Protein AF-A0A961JSG0-F1 (afdb_monomer_lite)

Secondary structure (DSSP, 8-state):
-PPPPHHHHHH-HHHHHHHHHHHHHHHHHHHHHHHT-TT--GGG-TTGGGHHHHHHHHHSPPPPHHHHHHHHHS--HHHHHHHHS--TT--TTSTT-HHHHHHHHHHHHHHTTT--

Structure (mmCIF, N/CA/C/O backbone):
data_AF-A0A961JSG0-F1
#
_entry.id   AF-A0A961JSG0-F1
#
loop_
_atom_site.group_PDB
_atom_site.id
_atom_site.type_symbol
_atom_site.label_atom_id
_atom_site.label_alt_id
_atom_site.label_comp_id
_atom_site.label_asym_id
_atom_site.label_entity_id
_atom_site.label_seq_id
_atom_site.pdbx_PDB_ins_code
_atom_site.Cartn_x
_atom_site.Cartn_y
_atom_site.Cartn_z
_atom_site.occupancy
_atom_site.B_iso_or_equiv
_atom_site.auth_seq_id
_atom_site.auth_comp_id
_atom_site.auth_asym_id
_atom_site.auth_atom_id
_atom_site.pdbx_PDB_model_num
ATOM 1 N N . MET A 1 1 ? 9.881 -7.928 5.714 1.00 83.94 1 MET A N 1
ATOM 2 C CA . MET A 1 1 ? 8.601 -7.372 6.200 1.00 83.94 1 MET A CA 1
ATOM 3 C C . MET A 1 1 ? 7.614 -8.520 6.386 1.00 83.94 1 MET A C 1
ATOM 5 O O . MET A 1 1 ? 7.602 -9.383 5.517 1.00 83.94 1 MET A O 1
ATOM 9 N N . PRO A 1 2 ? 6.874 -8.618 7.507 1.00 85.75 2 PRO A N 1
ATOM 10 C CA . PRO A 1 2 ? 5.931 -9.719 7.717 1.00 85.75 2 PRO A CA 1
ATOM 11 C C . PRO A 1 2 ? 4.689 -9.570 6.828 1.00 85.75 2 PRO A C 1
ATOM 13 O O . PRO A 1 2 ? 4.228 -8.449 6.605 1.00 85.75 2 PRO A O 1
ATOM 16 N N . GLN A 1 3 ? 4.132 -10.690 6.363 1.00 83.88 3 GLN A N 1
ATOM 17 C CA . GLN A 1 3 ? 2.892 -10.706 5.578 1.00 83.88 3 GLN A CA 1
ATOM 18 C C . GLN A 1 3 ? 1.725 -10.088 6.356 1.00 83.88 3 GLN A C 1
ATOM 20 O O . GLN A 1 3 ? 1.631 -10.245 7.577 1.00 83.88 3 GLN A O 1
ATOM 25 N N . PHE A 1 4 ? 0.862 -9.357 5.648 1.00 89.12 4 PHE A N 1
ATOM 26 C CA . PHE A 1 4 ? -0.362 -8.790 6.203 1.00 89.12 4 PHE A CA 1
ATOM 27 C C . PHE A 1 4 ? -1.539 -9.740 6.014 1.00 89.12 4 PHE A C 1
ATOM 29 O O . PHE A 1 4 ? -1.876 -10.051 4.880 1.00 89.12 4 PHE A O 1
ATOM 36 N N . THR A 1 5 ? -2.203 -10.191 7.073 1.00 90.81 5 THR A N 1
ATOM 37 C CA . THR A 1 5 ? -3.367 -11.078 6.903 1.00 90.81 5 THR A CA 1
ATOM 38 C C . THR A 1 5 ? -4.685 -10.311 6.968 1.00 90.81 5 THR A C 1
ATOM 40 O O . THR A 1 5 ? -4.801 -9.300 7.661 1.00 90.81 5 THR A O 1
ATOM 43 N N . ALA A 1 6 ? -5.722 -10.829 6.306 1.00 89.62 6 ALA A N 1
ATOM 44 C CA . ALA A 1 6 ? -7.077 -10.277 6.404 1.00 89.62 6 ALA A CA 1
ATOM 45 C C . ALA A 1 6 ? -7.602 -10.270 7.855 1.00 89.62 6 ALA A C 1
ATOM 47 O O . ALA A 1 6 ? -8.293 -9.345 8.274 1.00 89.62 6 ALA A O 1
ATOM 48 N N . GLU A 1 7 ? -7.218 -11.263 8.660 1.00 92.19 7 GLU A N 1
ATOM 49 C CA . GLU A 1 7 ? -7.551 -11.317 10.088 1.00 92.19 7 GLU A CA 1
ATOM 50 C C . GLU A 1 7 ? -6.894 -10.183 10.881 1.00 92.19 7 GLU A C 1
ATOM 52 O O . GLU A 1 7 ? -7.519 -9.614 11.775 1.00 92.19 7 GLU A O 1
ATOM 57 N N . GLN A 1 8 ? -5.639 -9.839 10.568 1.00 89.81 8 GLN A N 1
ATOM 58 C CA . GLN A 1 8 ? -4.974 -8.677 11.160 1.00 89.81 8 GLN A CA 1
ATOM 59 C C . GLN A 1 8 ? -5.668 -7.384 10.729 1.00 89.81 8 GLN A C 1
ATOM 61 O O . GLN A 1 8 ? -5.897 -6.518 11.571 1.00 89.81 8 GLN A O 1
ATOM 66 N N . ALA A 1 9 ? -6.047 -7.281 9.452 1.00 91.75 9 ALA A N 1
ATOM 67 C CA . ALA A 1 9 ? -6.753 -6.120 8.923 1.00 91.75 9 ALA A CA 1
ATOM 68 C C . ALA A 1 9 ? -8.106 -5.890 9.618 1.00 91.75 9 ALA A C 1
ATOM 70 O O . ALA A 1 9 ? -8.444 -4.762 9.966 1.00 91.75 9 ALA A O 1
ATOM 71 N N . ALA A 1 10 ? -8.853 -6.964 9.886 1.00 91.88 10 ALA A N 1
ATOM 72 C CA . ALA A 1 10 ? -10.150 -6.891 10.555 1.00 91.88 10 ALA A CA 1
ATOM 73 C C . ALA A 1 10 ? -10.060 -6.473 12.035 1.00 91.88 10 ALA A C 1
ATOM 75 O O . ALA A 1 10 ? -11.009 -5.903 12.571 1.00 91.88 10 ALA A O 1
ATOM 76 N N . ARG A 1 11 ? -8.939 -6.760 12.713 1.00 94.31 11 ARG A N 1
ATOM 77 C CA . ARG A 1 11 ? -8.749 -6.428 14.138 1.00 94.31 11 ARG A CA 1
ATOM 78 C C . ARG A 1 11 ? -8.473 -4.948 14.373 1.00 94.31 11 ARG A C 1
ATOM 80 O O . ARG A 1 11 ? -8.893 -4.424 15.400 1.00 94.31 11 ARG A O 1
ATOM 87 N N . ASP A 1 12 ? -7.774 -4.297 13.449 1.00 94.19 12 ASP A N 1
ATOM 88 C CA . ASP A 1 12 ? -7.482 -2.865 13.517 1.00 94.19 12 ASP A CA 1
ATOM 89 C C . ASP A 1 12 ? -7.648 -2.218 12.133 1.00 94.19 12 ASP A C 1
ATOM 91 O O . ASP A 1 12 ? -6.675 -2.089 11.382 1.00 94.19 12 ASP A O 1
ATOM 95 N N . PRO A 1 13 ? -8.878 -1.799 11.781 1.00 93.81 13 PRO A N 1
ATOM 96 C CA . PRO A 1 13 ? -9.169 -1.225 10.470 1.00 93.81 13 PRO A CA 1
ATOM 97 C C . PRO A 1 13 ? -8.399 0.069 10.173 1.00 93.81 13 PRO A C 1
ATOM 99 O O . PRO A 1 13 ? -8.063 0.335 9.021 1.00 93.81 13 PRO A O 1
ATOM 102 N N . LEU A 1 14 ? -8.085 0.878 11.194 1.00 95.50 14 LEU A N 1
ATOM 103 C CA . LEU A 1 14 ? -7.354 2.134 10.999 1.00 95.50 14 LEU A CA 1
ATOM 104 C C . LEU A 1 14 ? -5.878 1.870 10.702 1.00 95.50 14 LEU A C 1
ATOM 106 O O . LEU A 1 14 ? -5.318 2.474 9.784 1.00 95.50 14 LEU A O 1
ATOM 110 N N . ALA A 1 15 ? -5.251 0.957 11.450 1.00 94.69 15 ALA A N 1
ATOM 111 C CA . ALA A 1 15 ? -3.886 0.527 11.164 1.00 94.69 15 ALA A CA 1
ATOM 112 C C . ALA A 1 15 ? -3.801 -0.228 9.830 1.00 94.69 15 ALA A C 1
ATOM 114 O O . ALA A 1 15 ? -2.824 -0.066 9.095 1.00 94.69 15 ALA A O 1
ATOM 115 N N . ALA A 1 16 ? -4.835 -1.000 9.486 1.00 95.50 16 ALA A N 1
ATOM 116 C CA . ALA A 1 16 ? -4.950 -1.681 8.205 1.00 95.50 16 ALA A CA 1
ATOM 117 C C . ALA A 1 16 ? -4.951 -0.695 7.035 1.00 95.50 16 ALA A C 1
ATOM 119 O O . ALA A 1 16 ? -4.111 -0.803 6.140 1.00 95.50 16 ALA A O 1
ATOM 120 N N . GLU A 1 17 ? -5.836 0.305 7.065 1.00 95.81 17 GLU A N 1
ATOM 121 C CA . GLU A 1 17 ? -5.896 1.329 6.021 1.00 95.81 17 GLU A CA 1
ATOM 122 C C . GLU A 1 17 ? -4.577 2.111 5.943 1.00 95.81 17 GLU A C 1
ATOM 124 O O . GLU A 1 17 ? -4.048 2.338 4.853 1.00 95.81 17 GLU A O 1
ATOM 129 N N . ALA A 1 18 ? -3.986 2.468 7.088 1.00 95.75 18 ALA A N 1
ATOM 130 C CA . ALA A 1 18 ? -2.699 3.158 7.135 1.00 95.75 18 ALA A CA 1
ATOM 131 C C . ALA A 1 18 ? -1.568 2.340 6.487 1.00 95.75 18 ALA A C 1
ATOM 133 O O . ALA A 1 18 ? -0.766 2.879 5.712 1.00 95.75 18 ALA A O 1
ATOM 134 N N . ARG A 1 19 ? -1.509 1.032 6.765 1.00 95.69 19 ARG A N 1
ATOM 135 C CA . ARG A 1 19 ? -0.560 0.109 6.135 1.00 95.69 19 ARG A CA 1
ATOM 136 C C . ARG A 1 19 ? -0.799 0.013 4.630 1.00 95.69 19 ARG A C 1
ATOM 138 O O . ARG A 1 19 ? 0.154 0.155 3.868 1.00 95.69 19 ARG A O 1
ATOM 145 N N . CYS A 1 20 ? -2.047 -0.139 4.199 1.00 95.50 20 CYS A N 1
ATOM 146 C CA . CYS A 1 20 ? -2.392 -0.266 2.786 1.00 95.50 20 CYS A CA 1
ATOM 147 C C . CYS A 1 20 ? -2.121 1.001 1.972 1.00 95.50 20 CYS A C 1
ATOM 149 O O . CYS A 1 20 ? -1.591 0.930 0.864 1.00 95.50 20 CYS A O 1
ATOM 151 N N . ARG A 1 21 ? -2.355 2.184 2.546 1.00 94.88 21 ARG A N 1
ATOM 152 C CA . ARG A 1 21 ? -1.922 3.451 1.937 1.00 94.88 21 ARG A CA 1
ATOM 153 C C . ARG A 1 21 ? -0.398 3.552 1.839 1.00 94.88 21 ARG A C 1
ATOM 155 O O . ARG A 1 21 ? 0.117 4.106 0.868 1.00 94.88 21 ARG A O 1
ATOM 162 N N . SER A 1 22 ? 0.337 2.998 2.805 1.00 95.50 22 SER A N 1
ATOM 163 C CA . SER A 1 22 ? 1.809 2.962 2.776 1.00 95.50 22 SER A CA 1
ATOM 164 C C . SER A 1 22 ? 2.332 2.023 1.687 1.00 95.50 22 SER A C 1
ATOM 166 O O . SER A 1 22 ? 3.249 2.399 0.957 1.00 95.50 22 SER A O 1
ATOM 168 N N . PHE A 1 23 ? 1.712 0.847 1.540 1.00 94.31 23 PHE A N 1
ATOM 169 C CA . PHE A 1 23 ? 1.946 -0.092 0.440 1.00 94.31 23 PHE A CA 1
ATOM 170 C C . PHE A 1 23 ? 1.741 0.593 -0.915 1.00 94.31 23 PHE A C 1
ATOM 172 O O . PHE A 1 23 ? 2.667 0.655 -1.722 1.00 94.31 23 PHE A O 1
ATOM 179 N N . LEU A 1 24 ? 0.577 1.215 -1.121 1.00 93.44 24 LEU A N 1
ATOM 180 C CA . LEU A 1 24 ? 0.255 1.912 -2.365 1.00 93.44 24 LEU A CA 1
ATOM 181 C C . LEU A 1 24 ? 1.225 3.068 -2.657 1.00 93.44 24 LEU A C 1
ATOM 183 O O . LEU A 1 24 ? 1.684 3.237 -3.784 1.00 93.44 24 LEU A O 1
ATOM 187 N N . THR A 1 25 ? 1.614 3.827 -1.629 1.00 93.06 25 THR A N 1
ATOM 188 C CA . THR A 1 25 ? 2.614 4.898 -1.758 1.00 93.06 25 THR A CA 1
ATOM 189 C C . THR A 1 25 ? 3.987 4.356 -2.160 1.00 93.06 25 THR A C 1
ATOM 191 O O . THR A 1 25 ? 4.678 4.975 -2.971 1.00 93.06 25 THR A O 1
ATOM 194 N N . ALA A 1 26 ? 4.404 3.209 -1.616 1.00 92.19 26 ALA A N 1
ATOM 195 C CA . ALA A 1 26 ? 5.661 2.567 -1.990 1.00 92.19 26 ALA A CA 1
ATOM 196 C C . ALA A 1 26 ? 5.643 2.119 -3.460 1.00 92.19 26 ALA A C 1
ATOM 198 O O . ALA A 1 26 ? 6.594 2.402 -4.194 1.00 92.19 26 ALA A O 1
ATOM 199 N N . LEU A 1 27 ? 4.543 1.511 -3.915 1.00 90.12 27 LEU A N 1
ATOM 200 C CA . LEU A 1 27 ? 4.362 1.136 -5.318 1.00 90.12 27 LEU A CA 1
ATOM 201 C C . LEU A 1 27 ? 4.384 2.359 -6.241 1.00 90.12 27 LEU A C 1
ATOM 203 O O . LEU A 1 27 ? 5.113 2.366 -7.231 1.00 90.12 27 LEU A O 1
ATOM 207 N N . TYR A 1 28 ? 3.676 3.432 -5.880 1.00 88.62 28 TYR A N 1
ATOM 208 C CA . TYR A 1 28 ? 3.677 4.678 -6.648 1.00 88.62 28 TYR A CA 1
ATOM 209 C C . TYR A 1 28 ? 5.088 5.272 -6.774 1.00 88.62 28 TYR A C 1
ATOM 211 O O . TYR A 1 28 ? 5.517 5.662 -7.863 1.00 88.62 28 TYR A O 1
ATOM 219 N N . ARG A 1 29 ? 5.861 5.293 -5.677 1.00 88.00 29 ARG A N 1
ATOM 220 C CA . ARG A 1 29 ? 7.267 5.735 -5.703 1.00 88.00 29 ARG A CA 1
ATOM 221 C C . ARG A 1 29 ? 8.120 4.858 -6.615 1.00 88.00 29 ARG A C 1
ATOM 223 O O . ARG A 1 29 ? 8.965 5.387 -7.341 1.00 88.00 29 ARG A O 1
ATOM 230 N N . ARG A 1 30 ? 7.900 3.542 -6.601 1.00 85.88 30 ARG A N 1
ATOM 231 C CA . ARG A 1 30 ? 8.601 2.599 -7.478 1.00 85.88 30 ARG A CA 1
ATOM 232 C C . ARG A 1 30 ? 8.312 2.895 -8.951 1.00 85.88 30 ARG A C 1
ATOM 234 O O . ARG A 1 30 ? 9.261 3.053 -9.712 1.00 85.88 30 ARG A O 1
ATOM 241 N N . ILE A 1 31 ? 7.043 3.061 -9.330 1.00 81.56 31 ILE A N 1
ATOM 242 C CA . ILE A 1 31 ? 6.628 3.408 -10.703 1.00 81.56 31 ILE A CA 1
ATOM 243 C C . ILE A 1 31 ? 7.250 4.731 -11.133 1.00 81.56 31 ILE A C 1
ATOM 245 O O . ILE A 1 31 ? 7.886 4.800 -12.176 1.00 81.56 31 ILE A O 1
ATOM 249 N N . ARG A 1 32 ? 7.153 5.775 -10.302 1.00 81.88 32 ARG A N 1
ATOM 250 C CA . ARG A 1 32 ? 7.774 7.076 -10.593 1.00 81.88 32 ARG A CA 1
ATOM 251 C C . ARG A 1 32 ? 9.277 6.968 -10.826 1.00 81.88 32 ARG A C 1
ATOM 253 O O . ARG A 1 32 ? 9.799 7.627 -11.719 1.00 81.88 32 ARG A O 1
ATOM 260 N N . THR A 1 33 ? 9.958 6.146 -10.032 1.00 80.19 33 THR A N 1
ATOM 261 C CA . THR A 1 33 ? 11.403 5.917 -10.161 1.00 80.19 33 THR A CA 1
ATOM 262 C C . THR A 1 33 ? 11.726 5.166 -11.452 1.00 80.19 33 THR A C 1
ATOM 264 O O . THR A 1 33 ? 12.673 5.528 -12.143 1.00 80.19 33 THR A O 1
ATOM 267 N N . HIS A 1 34 ? 10.920 4.165 -11.811 1.00 75.81 34 HIS A N 1
ATOM 268 C CA . HIS A 1 34 ? 11.024 3.463 -13.089 1.00 75.81 34 HIS A CA 1
ATOM 269 C C . HIS A 1 34 ? 10.821 4.380 -14.287 1.00 75.81 34 HIS A C 1
ATOM 271 O O . HIS A 1 34 ? 11.680 4.429 -15.157 1.00 75.81 34 HIS A O 1
ATOM 277 N N . SER A 1 35 ? 9.722 5.135 -14.317 1.00 74.25 35 SER A N 1
ATOM 278 C CA . SER A 1 35 ? 9.394 6.022 -15.436 1.00 74.25 35 SER A CA 1
ATOM 279 C C . SER A 1 35 ? 10.389 7.174 -15.596 1.00 74.25 35 SER A C 1
ATOM 281 O O . SER A 1 35 ? 10.488 7.751 -16.672 1.00 74.25 35 SER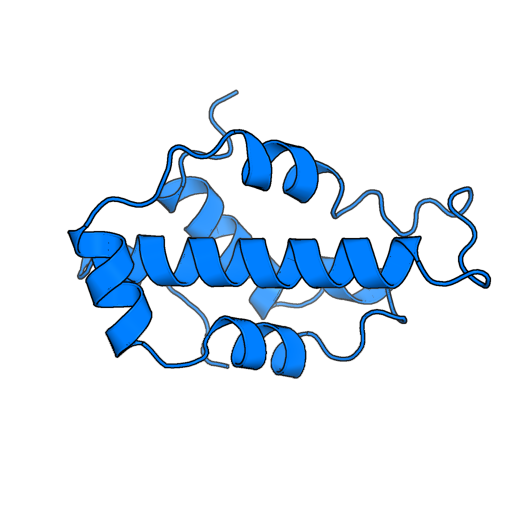 A O 1
ATOM 283 N N . ALA A 1 36 ? 11.120 7.527 -14.536 1.00 76.25 36 ALA A N 1
ATOM 284 C CA . ALA A 1 36 ? 12.190 8.519 -14.588 1.00 76.25 36 ALA A CA 1
ATOM 285 C C . ALA A 1 36 ? 13.537 7.943 -15.068 1.00 76.25 36 ALA A C 1
ATOM 287 O O . ALA A 1 36 ? 14.464 8.716 -15.306 1.00 76.25 36 ALA A O 1
ATOM 288 N N . ASN A 1 37 ? 13.677 6.617 -15.191 1.00 71.06 37 ASN A N 1
ATOM 289 C CA . ASN A 1 37 ? 14.903 5.984 -15.663 1.00 71.06 37 ASN A CA 1
ATOM 290 C C . ASN A 1 37 ? 14.969 6.035 -17.205 1.00 71.06 37 ASN A C 1
ATOM 292 O O . ASN A 1 37 ? 14.183 5.356 -17.858 1.00 71.06 37 ASN A O 1
ATOM 296 N N . PRO A 1 38 ? 15.918 6.771 -17.812 1.00 68.62 38 PRO A N 1
ATOM 297 C CA . PRO A 1 38 ? 16.010 6.903 -19.269 1.00 68.62 38 PRO A CA 1
ATOM 298 C C . PRO A 1 38 ? 16.417 5.608 -19.987 1.00 68.62 38 PRO A C 1
ATOM 300 O O . PRO A 1 38 ? 16.269 5.523 -21.200 1.00 68.62 38 PRO A O 1
ATOM 303 N N . ALA A 1 39 ? 16.936 4.611 -19.262 1.00 69.19 39 ALA A N 1
ATOM 304 C CA . ALA A 1 39 ? 17.248 3.291 -19.811 1.00 69.19 39 ALA A CA 1
ATOM 305 C C . ALA A 1 39 ? 16.024 2.358 -19.882 1.00 69.19 39 ALA A C 1
ATOM 307 O O . ALA A 1 39 ? 16.160 1.207 -20.286 1.00 69.19 39 ALA A O 1
ATOM 308 N N . TRP A 1 40 ? 14.855 2.816 -19.431 1.00 66.75 40 TRP A N 1
ATOM 309 C CA . TRP A 1 40 ? 13.634 2.024 -19.429 1.00 66.75 40 TRP A CA 1
ATOM 310 C C . TRP A 1 40 ? 12.889 2.155 -20.760 1.00 66.75 40 TRP A C 1
ATOM 312 O O . TRP A 1 40 ? 12.584 3.266 -21.196 1.00 66.75 40 TRP A O 1
ATOM 322 N N . ASP A 1 41 ? 12.573 1.012 -21.374 1.00 65.75 41 ASP A N 1
ATOM 323 C CA . ASP A 1 41 ? 11.743 0.935 -22.573 1.00 65.75 41 ASP A CA 1
ATOM 324 C C . ASP A 1 41 ? 10.285 0.593 -22.193 1.00 65.75 41 ASP A C 1
ATOM 326 O O . ASP A 1 41 ? 9.995 -0.540 -21.791 1.00 65.75 41 ASP A O 1
ATOM 330 N N . PRO A 1 42 ? 9.340 1.545 -22.307 1.00 61.66 42 PRO A N 1
ATOM 331 C CA . PRO A 1 42 ? 7.927 1.296 -22.033 1.00 61.66 42 PRO A CA 1
ATOM 332 C C . PRO A 1 42 ? 7.275 0.292 -22.996 1.00 61.66 42 PRO A C 1
ATOM 334 O O . PRO A 1 42 ? 6.214 -0.241 -22.670 1.00 61.66 42 PRO A O 1
ATOM 337 N N . SER A 1 43 ? 7.875 0.019 -24.162 1.00 60.94 43 SER A N 1
ATOM 338 C CA . SER A 1 43 ? 7.332 -0.923 -25.150 1.00 60.94 43 SER A CA 1
ATOM 339 C C . SER A 1 43 ? 7.474 -2.394 -24.743 1.00 60.94 43 SER A C 1
ATOM 341 O O . SER A 1 43 ? 6.762 -3.244 -25.272 1.00 60.94 43 SER A O 1
ATOM 343 N N . GLU A 1 44 ? 8.313 -2.697 -23.748 1.00 64.06 44 GLU A N 1
ATOM 344 C CA . GLU A 1 44 ? 8.522 -4.059 -23.245 1.00 64.06 44 GLU A CA 1
ATOM 345 C C . GLU A 1 44 ? 7.461 -4.515 -22.220 1.00 64.06 44 GLU A C 1
ATOM 347 O O . GLU A 1 44 ? 7.611 -5.566 -21.600 1.00 64.06 44 GLU A O 1
ATOM 352 N N . GLY A 1 45 ? 6.396 -3.735 -21.986 1.00 59.38 45 GLY A N 1
ATOM 353 C CA . GLY A 1 45 ? 5.274 -4.129 -21.114 1.00 59.38 45 GLY A CA 1
ATOM 354 C C . GLY A 1 45 ? 5.623 -4.257 -19.623 1.00 59.38 45 GLY A C 1
ATOM 355 O O . GLY A 1 45 ? 4.781 -4.613 -18.806 1.00 59.38 45 GLY A O 1
ATOM 356 N N . GLN A 1 46 ? 6.849 -3.912 -19.225 1.00 59.94 46 GLN A N 1
ATOM 357 C CA . GLN A 1 46 ? 7.368 -4.170 -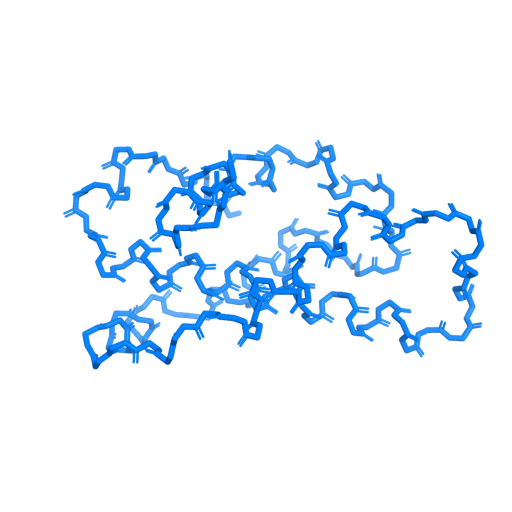17.879 1.00 59.94 46 GLN A CA 1
ATOM 358 C C . GLN A 1 46 ? 6.625 -3.432 -16.742 1.00 59.94 46 GLN A C 1
ATOM 360 O O . GLN A 1 46 ? 6.767 -3.804 -15.580 1.00 59.94 46 GLN A O 1
ATOM 365 N N . ALA A 1 47 ? 5.844 -2.388 -17.048 1.00 59.06 47 ALA A N 1
ATOM 366 C CA . ALA A 1 47 ? 5.048 -1.636 -16.068 1.00 59.06 47 ALA A CA 1
ATOM 367 C C . ALA A 1 47 ? 3.560 -2.025 -16.034 1.00 59.06 47 ALA A C 1
ATOM 369 O O . ALA A 1 47 ? 2.845 -1.567 -15.142 1.00 59.06 47 ALA A O 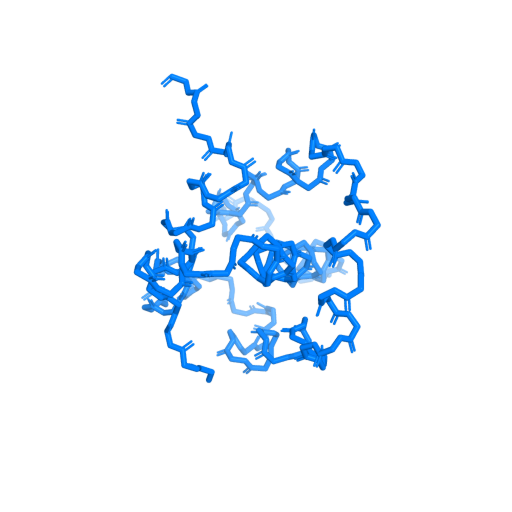1
ATOM 370 N N . GLU A 1 48 ? 3.101 -2.882 -16.952 1.00 63.34 48 GLU A N 1
ATOM 371 C CA . GLU A 1 48 ? 1.701 -3.319 -17.041 1.00 63.34 48 GLU A CA 1
ATOM 372 C C . GLU A 1 48 ? 1.113 -3.782 -15.689 1.00 63.34 48 GLU A C 1
ATOM 374 O O . GLU A 1 48 ? 0.016 -3.338 -15.336 1.00 63.34 48 GLU A O 1
ATOM 379 N N . PRO A 1 49 ? 1.854 -4.531 -14.843 1.00 66.38 49 PRO A N 1
ATOM 380 C CA . PRO A 1 49 ? 1.345 -5.004 -13.553 1.00 66.38 49 PRO A CA 1
ATOM 381 C C . PRO A 1 49 ? 1.107 -3.918 -12.494 1.00 66.38 49 PRO A C 1
ATOM 383 O O . PRO A 1 49 ? 0.500 -4.195 -11.458 1.00 66.38 49 PRO A O 1
ATOM 386 N N . LEU A 1 50 ? 1.616 -2.703 -12.708 1.00 73.38 50 LEU A N 1
ATOM 387 C CA . LEU A 1 50 ? 1.550 -1.597 -11.755 1.00 73.38 50 LEU A CA 1
ATOM 388 C C . LEU A 1 50 ? 0.710 -0.415 -12.259 1.00 73.38 50 LEU A C 1
ATOM 390 O O . LEU A 1 50 ? 0.551 0.559 -11.528 1.00 73.38 50 LEU A O 1
ATOM 394 N N . ASN A 1 51 ? 0.129 -0.492 -13.459 1.00 75.81 51 ASN A N 1
ATOM 395 C CA . ASN A 1 51 ? -0.700 0.584 -14.015 1.00 75.81 51 ASN A CA 1
ATOM 396 C C . ASN A 1 51 ? -1.88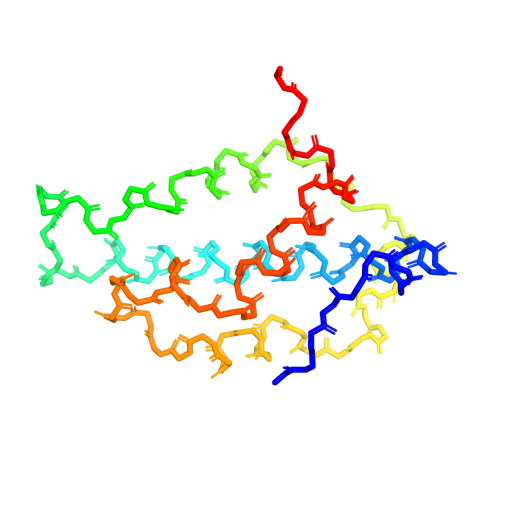1 0.959 -13.100 1.00 75.81 51 ASN A C 1
ATOM 398 O O . ASN A 1 51 ? -2.167 2.143 -12.925 1.00 75.81 51 ASN A O 1
ATOM 402 N N . TRP A 1 52 ? -2.483 -0.034 -12.436 1.00 80.06 52 TRP A N 1
ATOM 403 C CA . TRP A 1 52 ? -3.583 0.151 -11.479 1.00 80.06 52 TRP A CA 1
ATOM 404 C C . TRP A 1 52 ? -3.227 1.085 -10.311 1.00 80.06 52 TRP A C 1
ATOM 406 O O . TRP A 1 52 ? -4.095 1.741 -9.743 1.00 80.06 52 TRP A O 1
ATOM 416 N N . VAL A 1 53 ? -1.945 1.171 -9.941 1.00 84.50 53 VAL A N 1
ATOM 417 C CA . VAL A 1 53 ? -1.482 1.971 -8.798 1.00 84.50 53 VAL A CA 1
ATOM 418 C C . VAL A 1 53 ? -1.694 3.456 -9.051 1.00 84.50 53 VAL A C 1
ATOM 420 O O . VAL A 1 53 ? -1.966 4.191 -8.108 1.00 84.50 53 VAL A O 1
ATOM 423 N N . MET A 1 54 ? -1.548 3.912 -10.298 1.00 80.44 54 MET A N 1
ATOM 424 C CA . MET A 1 54 ? -1.743 5.322 -10.635 1.00 80.44 54 MET A CA 1
ATOM 425 C C . MET A 1 54 ? -3.196 5.733 -10.407 1.00 80.44 54 MET A C 1
ATOM 427 O O . MET A 1 54 ? -3.436 6.738 -9.747 1.00 80.44 54 MET A O 1
ATOM 431 N N . GLU A 1 55 ? -4.139 4.932 -10.893 1.00 80.75 55 GLU A N 1
ATOM 432 C CA . GLU A 1 55 ? -5.577 5.131 -10.694 1.00 80.75 55 GLU A CA 1
ATOM 433 C C . GLU A 1 55 ? -5.930 5.070 -9.201 1.00 80.75 55 GLU A C 1
ATOM 435 O O . GLU A 1 55 ? -6.329 6.071 -8.604 1.00 80.75 55 GLU A O 1
ATOM 440 N N . ALA A 1 56 ? -5.598 3.958 -8.539 1.00 83.62 56 ALA A N 1
ATOM 441 C CA . ALA A 1 56 ? -5.863 3.761 -7.118 1.00 83.62 56 ALA A CA 1
ATOM 442 C C . ALA A 1 56 ? -5.273 4.859 -6.215 1.00 83.62 56 ALA A C 1
ATOM 444 O O . ALA A 1 56 ? -5.888 5.256 -5.227 1.00 83.62 56 ALA A O 1
ATOM 445 N N . TYR A 1 57 ? -4.067 5.356 -6.508 1.00 83.75 57 TYR A N 1
ATOM 446 C CA . TYR A 1 57 ? -3.414 6.361 -5.665 1.00 83.75 57 TYR A CA 1
ATOM 447 C C . TYR A 1 57 ? -4.115 7.721 -5.722 1.00 83.75 57 TYR A C 1
ATOM 449 O O . TYR A 1 57 ? -4.143 8.427 -4.711 1.00 83.75 57 TYR A O 1
ATOM 457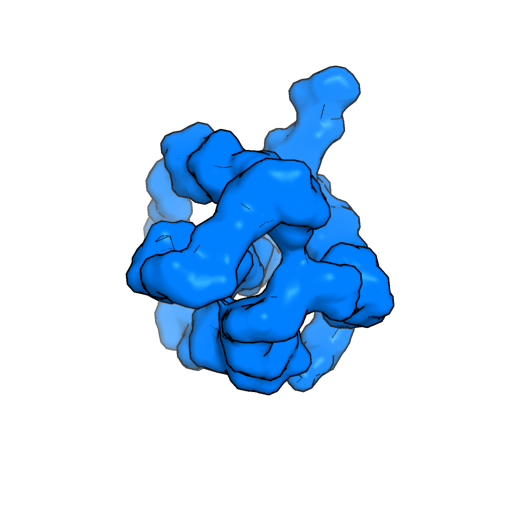 N N . PHE A 1 58 ? -4.664 8.100 -6.880 1.00 82.81 58 PHE A N 1
ATOM 458 C CA . PHE A 1 58 ? -5.330 9.391 -7.057 1.00 82.81 58 PHE A CA 1
ATOM 459 C C . PHE A 1 58 ? -6.833 9.350 -6.763 1.00 82.81 58 PHE A C 1
ATOM 461 O O . PHE A 1 58 ? -7.37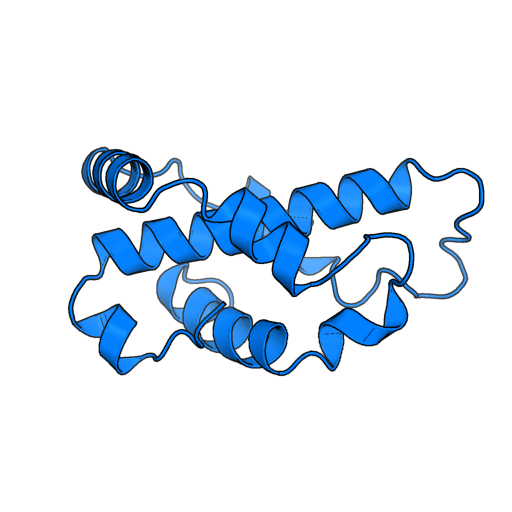4 10.377 -6.354 1.00 82.81 58 PHE A O 1
ATOM 468 N N . ASP A 1 59 ? -7.474 8.188 -6.885 1.00 87.12 59 ASP A N 1
ATOM 469 C CA . ASP A 1 59 ? -8.913 8.043 -6.637 1.00 87.12 59 ASP A CA 1
ATOM 470 C C . ASP A 1 59 ? -9.260 7.845 -5.159 1.00 87.12 59 ASP A C 1
ATOM 472 O O . ASP A 1 59 ? -10.396 8.083 -4.736 1.00 87.12 59 ASP A O 1
ATOM 476 N N . LEU A 1 60 ? -8.286 7.454 -4.332 1.00 87.38 60 LEU A N 1
ATOM 477 C CA . LEU A 1 60 ? -8.531 7.295 -2.906 1.00 87.38 60 LEU A CA 1
ATOM 478 C C . LEU A 1 60 ? -8.846 8.637 -2.233 1.00 87.38 60 LEU A C 1
ATOM 480 O O . LEU A 1 60 ? -8.064 9.590 -2.333 1.00 87.38 60 LEU A O 1
ATOM 484 N N . PRO A 1 61 ? -9.918 8.705 -1.419 1.00 89.06 61 PRO A N 1
ATOM 485 C CA . PRO A 1 61 ? -10.192 9.894 -0.638 1.00 89.06 61 PRO A CA 1
ATOM 486 C C . PRO A 1 61 ? -9.034 10.164 0.336 1.00 89.06 61 PRO A C 1
ATOM 488 O O . PRO A 1 61 ? -8.332 9.229 0.759 1.00 89.06 61 PRO A O 1
ATOM 491 N N . PRO A 1 62 ? -8.836 11.427 0.757 1.00 90.19 62 PRO A N 1
ATOM 492 C CA . PRO A 1 62 ? -7.854 11.756 1.779 1.00 90.19 62 PRO A CA 1
ATOM 493 C C . PRO A 1 62 ? -8.043 10.895 3.033 1.00 90.19 62 PRO A C 1
ATOM 495 O O . PRO A 1 62 ? -9.163 10.709 3.508 1.00 90.19 62 PRO A O 1
ATOM 498 N N . ALA A 1 63 ? -6.939 10.392 3.591 1.00 92.31 63 ALA A N 1
ATOM 499 C CA . ALA A 1 63 ? -6.969 9.590 4.811 1.00 92.31 63 ALA A CA 1
ATOM 500 C C . ALA A 1 63 ? -7.657 10.352 5.951 1.00 92.31 63 ALA A C 1
ATOM 502 O O . ALA A 1 63 ? -7.366 11.533 6.169 1.00 92.31 63 ALA A O 1
ATOM 503 N N . SER A 1 64 ? -8.523 9.680 6.712 1.00 95.06 64 SER A N 1
ATOM 504 C CA . SER A 1 64 ? -9.165 10.270 7.892 1.00 95.06 64 SER A CA 1
ATOM 505 C C . SER A 1 64 ? -8.138 10.628 8.980 1.00 95.06 64 SER A C 1
ATOM 507 O O . SER A 1 64 ? -6.987 10.185 8.952 1.00 95.06 64 SER A O 1
ATOM 509 N N . ALA A 1 65 ? -8.533 11.427 9.977 1.00 95.62 65 ALA A N 1
ATOM 510 C CA . ALA A 1 65 ? -7.632 11.786 11.078 1.00 95.62 65 ALA A CA 1
ATOM 511 C C . ALA A 1 65 ? -7.123 10.557 11.856 1.00 95.62 65 ALA A C 1
ATOM 513 O O . ALA A 1 65 ? -5.945 10.512 12.206 1.00 95.62 65 ALA A O 1
ATOM 514 N N . GLY A 1 66 ? -7.981 9.551 12.064 1.00 96.25 66 GLY A N 1
ATOM 515 C CA . GLY A 1 66 ? -7.605 8.300 12.726 1.00 96.25 66 GLY A CA 1
ATOM 516 C C . GLY A 1 66 ? -6.568 7.507 11.933 1.00 96.25 66 GLY A C 1
ATOM 517 O O . GLY A 1 66 ? -5.579 7.056 12.500 1.00 96.25 66 GLY A O 1
ATOM 518 N N . VAL A 1 67 ? -6.726 7.426 10.609 1.00 95.94 67 VAL A N 1
ATOM 519 C CA . VAL A 1 67 ? -5.772 6.737 9.722 1.00 95.94 67 VAL A CA 1
ATOM 520 C C . VAL A 1 67 ? -4.425 7.455 9.700 1.00 95.94 67 VAL A C 1
ATOM 522 O O . VAL A 1 67 ? -3.381 6.813 9.769 1.00 95.94 67 VAL A O 1
ATOM 525 N N . ARG A 1 68 ? -4.417 8.795 9.667 1.00 94.81 68 ARG A N 1
ATOM 526 C CA . ARG A 1 68 ? -3.168 9.574 9.748 1.00 94.81 68 ARG A CA 1
ATOM 527 C C . ARG A 1 68 ? -2.449 9.375 11.084 1.00 94.81 68 ARG A C 1
ATOM 529 O O . ARG A 1 68 ? -1.225 9.277 11.098 1.00 94.81 68 ARG A O 1
ATOM 536 N N . ALA A 1 69 ? -3.193 9.301 12.187 1.00 95.31 69 ALA A N 1
ATOM 537 C CA . ALA A 1 69 ? -2.625 9.016 13.502 1.00 95.31 69 ALA A CA 1
ATOM 538 C C . ALA A 1 69 ? -2.054 7.590 13.572 1.00 95.31 69 ALA A C 1
ATOM 540 O O . ALA A 1 69 ? -0.924 7.414 14.019 1.00 95.31 69 ALA A O 1
ATOM 541 N N . ALA A 1 70 ? -2.786 6.592 13.065 1.00 94.62 70 ALA A N 1
ATOM 542 C CA . ALA A 1 70 ? -2.308 5.214 12.982 1.00 94.62 70 ALA A CA 1
ATOM 543 C C . ALA A 1 70 ? -1.035 5.108 12.128 1.00 94.62 70 ALA A C 1
ATOM 545 O O . ALA A 1 70 ? -0.058 4.503 12.561 1.00 94.62 70 ALA A O 1
ATOM 546 N N . HIS A 1 71 ? -1.002 5.787 10.975 1.00 93.50 71 HIS A N 1
ATOM 547 C CA . HIS A 1 71 ? 0.174 5.851 10.105 1.00 93.50 71 HIS A CA 1
ATOM 548 C C . HIS A 1 71 ? 1.413 6.385 10.839 1.00 93.50 71 HIS A C 1
ATOM 550 O O . HIS A 1 71 ? 2.488 5.794 10.745 1.00 93.50 71 HIS A O 1
ATOM 556 N N . ALA A 1 72 ? 1.257 7.457 11.621 1.00 92.00 72 ALA A N 1
ATOM 557 C CA . ALA A 1 72 ? 2.349 8.035 12.403 1.00 92.00 72 ALA A CA 1
ATOM 558 C C . ALA A 1 72 ? 2.890 7.082 13.489 1.00 92.00 72 ALA A C 1
ATOM 560 O O . ALA A 1 72 ? 4.073 7.143 13.820 1.00 92.00 72 ALA A O 1
ATOM 561 N N . LEU A 1 73 ? 2.048 6.193 14.027 1.00 91.50 73 LEU A N 1
ATOM 562 C CA . LEU A 1 73 ? 2.434 5.207 15.043 1.00 91.50 73 LEU A CA 1
ATOM 563 C C . LEU A 1 73 ? 3.104 3.960 14.449 1.00 91.50 73 LEU A C 1
ATOM 565 O O . LEU A 1 73 ? 3.889 3.307 15.131 1.00 91.50 73 LEU A O 1
ATOM 569 N N . SER A 1 74 ? 2.823 3.633 13.187 1.00 85.19 74 SER A N 1
ATOM 570 C CA . SER A 1 74 ? 3.350 2.435 12.517 1.00 85.19 74 SER A CA 1
ATOM 571 C C . SER A 1 74 ? 4.809 2.537 12.040 1.00 85.19 74 SER A C 1
ATOM 573 O O . SER A 1 74 ? 5.347 1.556 11.528 1.00 85.19 74 SER A O 1
ATOM 575 N N . GLY A 1 75 ? 5.472 3.684 12.220 1.00 86.50 75 GLY A N 1
ATOM 576 C CA . GLY A 1 75 ? 6.830 3.919 11.716 1.00 86.50 75 GLY A CA 1
ATOM 577 C C . GLY A 1 75 ? 6.882 4.102 10.192 1.00 86.50 75 GLY A C 1
ATOM 578 O O . GLY A 1 75 ? 5.854 4.283 9.539 1.00 86.50 75 GLY A O 1
ATOM 579 N N . ASP A 1 76 ? 8.083 4.072 9.603 1.00 92.81 76 ASP A N 1
ATOM 580 C CA . ASP A 1 76 ? 8.268 4.283 8.156 1.00 92.81 76 ASP A CA 1
ATOM 581 C C . ASP A 1 76 ? 7.967 3.009 7.346 1.00 92.81 76 ASP A C 1
ATOM 583 O O . ASP A 1 76 ? 8.845 2.324 6.814 1.00 92.81 76 ASP A O 1
ATOM 587 N N . MET A 1 77 ? 6.680 2.676 7.265 1.00 94.12 77 MET A N 1
ATOM 588 C CA . MET A 1 77 ? 6.187 1.521 6.510 1.00 94.12 77 MET A CA 1
ATOM 589 C C . MET A 1 77 ? 6.443 1.653 5.006 1.00 94.12 77 MET A C 1
ATOM 591 O O . MET A 1 77 ? 6.621 0.647 4.323 1.00 94.12 77 MET A O 1
ATOM 595 N N . ILE A 1 78 ? 6.503 2.880 4.480 1.00 94.25 78 ILE A N 1
ATOM 596 C CA . ILE A 1 78 ? 6.813 3.124 3.066 1.00 94.25 78 ILE A CA 1
ATOM 597 C C . ILE A 1 78 ? 8.238 2.652 2.772 1.00 94.25 78 ILE A C 1
ATOM 599 O O . ILE A 1 78 ? 8.460 1.919 1.809 1.00 94.25 78 ILE A O 1
ATOM 603 N N . ARG A 1 79 ? 9.202 3.034 3.619 1.00 92.94 79 ARG A N 1
ATOM 604 C CA . ARG A 1 79 ? 10.585 2.557 3.537 1.00 92.94 79 ARG A CA 1
ATOM 605 C C . ARG A 1 79 ? 10.659 1.037 3.671 1.00 92.94 79 ARG A C 1
ATOM 607 O O . ARG A 1 79 ? 11.324 0.408 2.857 1.00 92.94 79 ARG A O 1
ATOM 614 N N . ALA A 1 80 ? 9.937 0.453 4.628 1.00 93.81 80 ALA A N 1
ATOM 615 C CA . ALA A 1 80 ? 9.927 -0.995 4.836 1.00 93.81 80 ALA A CA 1
ATOM 616 C C . ALA A 1 80 ? 9.459 -1.777 3.593 1.00 93.81 80 ALA A C 1
ATOM 618 O O . ALA A 1 80 ? 10.066 -2.792 3.255 1.00 93.81 80 ALA A O 1
ATOM 619 N N . TYR A 1 81 ? 8.429 -1.293 2.889 1.00 93.38 81 TYR A N 1
ATOM 620 C CA . TYR A 1 81 ? 7.984 -1.886 1.623 1.00 93.38 81 TYR A CA 1
ATOM 621 C C . TYR A 1 81 ? 9.008 -1.710 0.502 1.00 93.38 81 TYR A C 1
ATOM 623 O O . TYR A 1 81 ? 9.297 -2.665 -0.213 1.00 93.38 81 TYR A O 1
ATOM 631 N N . LEU A 1 82 ? 9.579 -0.511 0.351 1.00 90.88 82 LEU A N 1
ATOM 632 C CA . LEU A 1 82 ? 10.609 -0.258 -0.663 1.00 90.88 82 LEU A CA 1
ATOM 633 C C . LEU A 1 82 ? 11.841 -1.150 -0.460 1.00 90.88 82 LEU A C 1
ATOM 635 O O . LEU A 1 82 ? 12.365 -1.688 -1.429 1.00 90.88 82 LEU A O 1
ATOM 639 N N . ASP A 1 83 ? 12.273 -1.335 0.788 1.00 91.38 83 ASP A N 1
ATOM 640 C CA . ASP A 1 83 ? 13.395 -2.214 1.117 1.00 91.38 83 ASP A CA 1
ATOM 641 C C . ASP A 1 83 ? 13.026 -3.699 0.893 1.00 91.38 83 ASP A C 1
ATOM 643 O O . ASP A 1 83 ? 13.863 -4.468 0.423 1.00 91.38 83 ASP A O 1
ATOM 647 N N . ALA A 1 84 ? 11.778 -4.111 1.167 1.00 90.94 84 ALA A N 1
ATOM 648 C CA . ALA A 1 84 ? 11.315 -5.489 0.965 1.00 90.94 84 ALA A CA 1
ATOM 649 C C . ALA A 1 84 ? 11.188 -5.878 -0.517 1.00 90.94 84 ALA A C 1
ATOM 651 O O . ALA A 1 84 ? 11.626 -6.955 -0.903 1.00 90.94 84 ALA A O 1
ATOM 652 N N . PHE A 1 85 ? 10.635 -4.993 -1.347 1.00 86.81 85 PHE A N 1
ATOM 653 C CA . PHE A 1 85 ? 10.476 -5.215 -2.789 1.00 86.81 85 PHE A CA 1
ATOM 654 C C . PHE A 1 85 ? 11.772 -5.008 -3.582 1.00 86.81 85 PHE A C 1
ATOM 656 O O . PHE A 1 85 ? 11.803 -5.193 -4.803 1.00 86.81 85 PHE A O 1
ATOM 663 N N . GLY A 1 86 ? 12.837 -4.565 -2.915 1.00 81.69 86 GLY A N 1
ATOM 664 C CA . GLY A 1 86 ? 14.119 -4.292 -3.537 1.00 81.69 86 GLY A CA 1
ATOM 665 C C . GLY A 1 86 ? 14.092 -3.105 -4.512 1.00 81.69 86 GLY A C 1
ATOM 666 O O . GLY A 1 86 ? 13.118 -2.351 -4.598 1.00 81.69 86 GLY A O 1
ATOM 667 N N . PRO A 1 87 ? 15.190 -2.898 -5.255 1.00 75.00 87 PRO A N 1
ATOM 668 C CA . PRO A 1 87 ? 15.349 -1.739 -6.121 1.00 75.00 87 PRO A CA 1
ATOM 669 C C . PRO A 1 87 ? 14.325 -1.731 -7.253 1.00 75.00 87 PRO A C 1
ATOM 671 O O . PRO A 1 87 ? 14.051 -2.771 -7.849 1.00 75.00 87 PRO A O 1
ATOM 674 N N . ALA A 1 88 ? 13.831 -0.529 -7.582 1.00 66.75 88 ALA A N 1
ATOM 675 C CA . ALA A 1 88 ? 12.862 -0.326 -8.651 1.00 66.75 88 ALA A CA 1
ATOM 676 C C . ALA A 1 88 ? 13.330 -1.015 -9.935 1.00 66.75 88 ALA A C 1
ATOM 678 O O . ALA A 1 88 ? 12.656 -1.934 -10.348 1.00 66.75 88 ALA A O 1
ATOM 679 N N . ALA A 1 89 ? 14.529 -0.712 -10.451 1.00 59.88 89 ALA A N 1
ATOM 680 C CA . ALA A 1 89 ? 15.092 -1.147 -11.744 1.00 59.88 89 ALA A CA 1
ATOM 681 C C . ALA A 1 89 ? 14.844 -2.603 -12.230 1.00 59.88 89 ALA A C 1
ATOM 683 O O . ALA A 1 89 ? 14.964 -2.849 -13.424 1.00 59.88 89 ALA A O 1
ATOM 684 N N . PHE A 1 90 ? 14.461 -3.542 -11.364 1.00 61.53 90 PHE A N 1
ATOM 685 C CA . PHE A 1 90 ? 13.959 -4.870 -11.719 1.00 61.53 90 PHE A CA 1
ATOM 686 C C . PHE A 1 90 ? 12.419 -4.884 -11.678 1.00 61.53 90 PHE A C 1
ATOM 688 O O . PHE A 1 90 ? 11.812 -5.182 -10.648 1.00 61.53 90 PHE A O 1
ATOM 695 N N . ALA A 1 91 ? 11.773 -4.521 -12.789 1.00 57.00 91 ALA A N 1
ATOM 696 C CA . ALA A 1 91 ? 10.311 -4.414 -12.864 1.00 57.00 91 ALA A CA 1
ATOM 697 C C . ALA A 1 91 ? 9.604 -5.785 -12.880 1.00 57.00 91 ALA A C 1
ATOM 699 O O . ALA A 1 91 ? 8.554 -5.947 -12.265 1.00 57.00 91 ALA A O 1
ATOM 700 N N . GLY A 1 92 ? 10.206 -6.784 -13.534 1.00 60.62 92 GLY A N 1
ATOM 701 C CA . GLY A 1 92 ? 9.532 -8.047 -13.854 1.00 60.62 92 GLY A CA 1
ATOM 702 C C . GLY A 1 92 ? 9.276 -9.006 -12.688 1.00 60.62 92 GLY A C 1
ATOM 703 O O . GLY A 1 92 ? 8.500 -9.932 -12.859 1.00 60.62 92 GLY A O 1
ATOM 704 N N . ALA A 1 93 ? 9.893 -8.811 -11.517 1.00 69.31 93 ALA A N 1
ATOM 705 C CA . ALA A 1 93 ? 9.799 -9.771 -10.406 1.00 69.31 93 ALA A CA 1
ATOM 706 C C . ALA A 1 93 ? 8.762 -9.398 -9.334 1.00 69.31 93 ALA A C 1
ATOM 708 O O . ALA A 1 93 ? 8.391 -10.239 -8.522 1.00 69.31 93 ALA A O 1
ATOM 709 N N . LEU A 1 94 ? 8.304 -8.141 -9.299 1.00 80.50 94 LEU A N 1
ATOM 710 C CA . LEU A 1 94 ? 7.398 -7.680 -8.245 1.00 80.50 94 LEU A CA 1
ATOM 711 C C . LEU A 1 94 ? 6.017 -8.365 -8.267 1.00 80.50 94 LEU A C 1
ATOM 713 O O . LEU A 1 94 ? 5.526 -8.692 -7.192 1.00 80.50 94 LEU A O 1
ATOM 717 N N . PRO A 1 95 ? 5.382 -8.620 -9.428 1.00 80.50 95 PRO A N 1
ATOM 718 C CA . PRO A 1 95 ? 4.093 -9.317 -9.466 1.00 80.50 95 PRO A CA 1
ATOM 719 C C . PRO A 1 95 ? 4.156 -10.748 -8.927 1.00 80.50 95 PRO A C 1
ATOM 721 O O . PRO A 1 95 ? 3.155 -11.252 -8.422 1.00 80.50 95 PRO A O 1
ATOM 724 N N . ASP A 1 96 ? 5.331 -11.373 -9.008 1.00 82.38 96 ASP A N 1
ATOM 725 C CA . ASP A 1 96 ? 5.600 -12.721 -8.505 1.00 82.38 96 ASP A CA 1
ATOM 726 C C . ASP A 1 96 ? 6.070 -12.721 -7.041 1.00 82.38 96 ASP A C 1
ATOM 728 O O . ASP A 1 96 ? 6.250 -13.784 -6.444 1.00 82.38 96 ASP A O 1
ATOM 732 N N . ASP A 1 97 ? 6.270 -11.544 -6.437 1.00 86.88 97 ASP A N 1
ATOM 733 C CA . ASP A 1 97 ? 6.692 -11.425 -5.046 1.00 86.88 97 ASP A CA 1
ATOM 734 C C . ASP A 1 97 ? 5.544 -11.850 -4.100 1.00 86.88 97 ASP A C 1
ATOM 736 O O . ASP A 1 97 ? 4.453 -11.265 -4.134 1.00 86.88 97 ASP A O 1
ATOM 740 N N . PRO A 1 98 ? 5.755 -12.844 -3.213 1.00 89.88 98 PRO A N 1
ATOM 741 C CA . PRO A 1 98 ? 4.694 -13.339 -2.336 1.00 89.88 98 PRO A CA 1
ATOM 742 C C . PRO A 1 98 ? 4.155 -12.298 -1.347 1.00 89.88 98 PRO A C 1
ATOM 744 O O . PRO A 1 98 ? 2.998 -12.386 -0.935 1.00 89.88 98 PRO A O 1
ATOM 747 N N . LEU A 1 99 ? 4.976 -11.328 -0.927 1.00 92.06 99 LEU A N 1
ATOM 748 C CA . LEU A 1 99 ? 4.525 -10.227 -0.076 1.00 92.06 99 LEU A CA 1
ATOM 749 C C . LEU A 1 99 ? 3.665 -9.257 -0.889 1.00 92.06 99 LEU A C 1
ATOM 751 O O . LEU A 1 99 ? 2.628 -8.830 -0.387 1.00 92.06 99 LEU A O 1
ATOM 755 N N . TYR A 1 100 ? 4.053 -8.940 -2.129 1.00 91.25 100 TYR A N 1
ATOM 756 C CA . TYR A 1 100 ? 3.245 -8.112 -3.026 1.00 91.25 100 TYR A CA 1
ATOM 757 C C . TYR A 1 100 ? 1.872 -8.736 -3.278 1.00 91.25 100 TYR A C 1
ATOM 759 O O . TYR A 1 100 ? 0.865 -8.065 -3.072 1.00 91.25 100 TYR A O 1
ATOM 767 N N . GLN A 1 101 ? 1.815 -10.011 -3.673 1.00 90.69 101 GLN A N 1
ATOM 768 C CA . GLN A 1 101 ? 0.551 -10.690 -3.979 1.00 90.69 101 GLN A CA 1
ATOM 769 C C . GLN A 1 101 ? -0.389 -10.714 -2.771 1.00 90.69 101 GLN A C 1
ATOM 771 O O . GLN A 1 101 ? -1.571 -10.385 -2.888 1.00 90.69 101 GLN A O 1
ATOM 776 N N . ASN A 1 102 ? 0.148 -11.060 -1.599 1.00 93.25 102 ASN A N 1
ATOM 777 C CA . ASN A 1 102 ? -0.618 -11.102 -0.362 1.00 93.25 102 ASN A CA 1
ATOM 778 C C . ASN A 1 102 ? -1.122 -9.711 0.049 1.00 93.25 102 ASN A C 1
ATOM 780 O O . ASN A 1 102 ? -2.318 -9.521 0.270 1.00 93.25 102 ASN A O 1
ATOM 784 N N . ASP A 1 103 ? -0.220 -8.733 0.148 1.00 93.19 103 ASP A N 1
ATOM 785 C CA . ASP A 1 103 ? -0.583 -7.403 0.632 1.00 93.19 103 ASP A CA 1
ATOM 786 C C . ASP A 1 103 ? -1.469 -6.671 -0.388 1.00 93.19 103 ASP A C 1
ATOM 788 O O . ASP A 1 103 ? -2.371 -5.954 0.033 1.00 93.19 103 ASP A O 1
ATOM 792 N N . LYS A 1 104 ? -1.323 -6.920 -1.701 1.00 91.81 104 LYS A N 1
ATOM 793 C CA . LYS A 1 104 ? -2.272 -6.439 -2.717 1.00 91.81 104 LYS A CA 1
ATOM 794 C C . LYS A 1 104 ? -3.674 -6.988 -2.464 1.00 91.81 104 LYS A C 1
ATOM 796 O O . LYS A 1 104 ? -4.601 -6.199 -2.340 1.00 91.81 104 LYS A O 1
ATOM 801 N N . ALA A 1 105 ? -3.829 -8.306 -2.330 1.00 91.44 105 ALA A N 1
ATOM 802 C CA . ALA A 1 105 ? -5.143 -8.925 -2.140 1.00 91.44 105 ALA A CA 1
ATOM 803 C C . ALA A 1 105 ? -5.865 -8.402 -0.885 1.00 91.44 105 ALA A C 1
ATOM 805 O O . ALA A 1 105 ? -7.067 -8.143 -0.912 1.00 91.44 105 ALA A O 1
ATOM 806 N N . VAL A 1 106 ? -5.133 -8.209 0.216 1.00 93.44 106 VAL A N 1
ATOM 807 C CA . VAL A 1 106 ? -5.708 -7.639 1.444 1.00 93.44 106 VAL A CA 1
ATOM 808 C C . VAL A 1 106 ? -6.026 -6.155 1.267 1.00 93.44 106 VAL A C 1
ATOM 810 O O . VAL A 1 106 ? -7.094 -5.699 1.679 1.00 93.44 106 VAL A O 1
ATOM 813 N N . CYS A 1 107 ? -5.120 -5.390 0.659 1.00 93.44 107 CYS A N 1
ATOM 814 C CA . CYS A 1 107 ? -5.278 -3.949 0.535 1.00 93.44 107 CYS A CA 1
ATOM 815 C C . CYS A 1 107 ? -6.315 -3.522 -0.494 1.00 93.44 107 CYS A C 1
ATOM 817 O O . CYS A 1 107 ? -6.939 -2.488 -0.281 1.00 93.44 107 CYS A O 1
ATOM 819 N N . ASP A 1 108 ? -6.559 -4.325 -1.524 1.00 91.75 108 ASP A N 1
ATOM 820 C CA . ASP A 1 108 ? -7.682 -4.152 -2.443 1.00 91.75 108 ASP A CA 1
ATOM 821 C C . ASP A 1 108 ? -9.004 -4.106 -1.653 1.00 91.75 108 ASP A C 1
ATOM 823 O O . ASP A 1 108 ? -9.752 -3.130 -1.721 1.00 91.75 108 ASP A O 1
ATOM 827 N N . GLY A 1 109 ? -9.229 -5.082 -0.765 1.00 89.75 109 GLY A N 1
ATOM 828 C CA . GLY A 1 109 ? -10.412 -5.112 0.101 1.00 89.75 109 GLY A CA 1
ATOM 829 C C . GLY A 1 109 ? -10.463 -3.978 1.132 1.00 89.75 109 GLY A C 1
ATOM 830 O O . GLY A 1 109 ? -11.518 -3.384 1.342 1.00 89.75 109 GLY A O 1
ATOM 831 N N . VAL A 1 110 ? -9.335 -3.647 1.770 1.00 92.50 110 VAL A N 1
ATOM 832 C CA . VAL A 1 110 ? -9.268 -2.577 2.789 1.00 92.50 110 VAL A CA 1
ATOM 833 C C . VAL A 1 110 ? -9.507 -1.193 2.186 1.00 92.50 110 VAL A C 1
ATOM 835 O O . VAL A 1 110 ? -10.151 -0.352 2.809 1.00 92.50 110 VAL A O 1
ATOM 838 N N . LEU A 1 111 ? -8.963 -0.940 0.997 1.00 90.69 111 LEU A N 1
ATOM 839 C CA . LEU A 1 111 ? -9.047 0.351 0.319 1.00 90.69 111 LEU A CA 1
ATOM 840 C C . LEU A 1 111 ? -10.287 0.468 -0.580 1.00 90.69 111 LEU A C 1
ATOM 842 O O . LEU A 1 111 ? -10.556 1.555 -1.084 1.00 90.69 111 LEU A O 1
ATOM 846 N N . GLY A 1 112 ? -11.039 -0.621 -0.771 1.00 84.75 112 GLY A N 1
ATOM 847 C CA . GLY A 1 112 ? -12.184 -0.662 -1.681 1.00 84.75 112 GLY A CA 1
ATOM 848 C C . GLY A 1 112 ? -11.785 -0.593 -3.158 1.00 84.75 112 GLY A C 1
ATOM 849 O O . GLY A 1 112 ? -12.558 -0.107 -3.977 1.00 84.75 112 GLY A O 1
ATOM 850 N N . LEU A 1 113 ? -10.577 -1.049 -3.492 1.00 76.69 113 LEU A N 1
ATOM 851 C CA . LEU A 1 113 ? -10.055 -1.114 -4.854 1.00 76.69 113 LEU A CA 1
ATOM 852 C C . LEU A 1 113 ? -10.384 -2.510 -5.400 1.00 76.69 113 LEU A C 1
ATOM 854 O O . LEU A 1 113 ? -9.899 -3.500 -4.865 1.00 76.69 113 LEU A O 1
ATOM 858 N N . GLY A 1 114 ? -11.240 -2.613 -6.416 1.00 59.62 114 GLY A N 1
ATOM 859 C CA . GLY A 1 114 ? -11.684 -3.907 -6.963 1.00 59.62 114 GLY A CA 1
ATOM 860 C C . GLY A 1 114 ? -13.190 -4.169 -6.897 1.00 59.62 114 GLY A C 1
ATOM 861 O O . GLY A 1 114 ? -13.611 -5.309 -7.067 1.00 59.62 114 GLY A O 1
ATOM 862 N N . ALA A 1 115 ? -14.004 -3.137 -6.655 1.00 48.78 115 ALA A N 1
ATOM 863 C CA . ALA A 1 115 ? -15.434 -3.181 -6.949 1.00 48.78 115 ALA A CA 1
ATOM 864 C C . ALA A 1 115 ? -15.676 -2.763 -8.412 1.00 48.78 115 ALA A C 1
ATOM 866 O O . ALA A 1 115 ? -16.078 -1.631 -8.674 1.00 48.78 115 ALA A O 1
ATOM 867 N N . GLU A 1 116 ? -15.413 -3.681 -9.341 1.00 40.38 116 GLU A N 1
ATOM 868 C CA . GLU A 1 116 ? -16.057 -3.720 -10.664 1.00 40.38 116 GLU A CA 1
ATOM 869 C C . GLU A 1 116 ? -16.899 -4.995 -10.779 1.00 40.38 116 GLU A C 1
ATOM 871 O O . GLU A 1 116 ? -16.403 -6.073 -10.372 1.00 40.38 116 GLU A O 1
#

Foldseek 3Di:
DDADALVNCVVDLLLLQLLLLLLLVLLVVLVVVQVPDPPDDVVVCLCVVSPLSVVLNVPQDPRDPSSVVSNVVVPNSNVVNDVQQDHSVRSNCQVVDPRNVRSVVSSCVSRVPPPD

Radius of gyration: 14.17 Å; chains: 1; bounding box: 33×25×40 Å

Sequence (116 aa):
MPQFTAEQAARDPLAAEARCRSFLTALYRRIRTHSANPAWDPSEGQAEPLNWVMEAYFDLPPASAGVRAAHALSGDMIRAYLDAFGPAAFAGALPDDPLYQNDKAVCDGVLGLGAE

pLDDT: mean 83.86, std 12.31, range [40.38, 96.25]